Protein AF-A0A0G1EHK8-F1 (afdb_monomer)

pLDDT: mean 82.48, std 17.17, range [39.19, 97.25]

Solvent-accessible surface area (backbone atoms only — not comparable to full-atom values): 4602 Å² total; per-residue (Å²): 136,83,83,74,82,79,76,71,72,81,65,74,63,65,44,77,43,80,77,46,80,42,85,46,72,45,81,52,100,88,48,71,52,64,31,24,39,28,38,31,40,35,29,42,90,74,77,46,47,12,71,9,73,11,71,29,78,41,63,68,62,5,47,56,46,5,53,64,50,10,70,62,67,46,78,71,88,124

Structure (mmCIF, N/CA/C/O backbone):
data_AF-A0A0G1EHK8-F1
#
_entry.id   AF-A0A0G1EHK8-F1
#
loop_
_atom_site.group_PDB
_atom_site.id
_atom_site.type_symbol
_atom_site.label_atom_id
_atom_site.label_alt_id
_atom_site.label_comp_id
_atom_site.label_asym_id
_atom_site.label_entity_id
_atom_site.label_seq_id
_atom_site.pdbx_PDB_ins_code
_atom_site.Cartn_x
_atom_site.Cartn_y
_atom_site.Cartn_z
_atom_site.occupancy
_atom_site.B_iso_or_equiv
_atom_site.auth_seq_id
_atom_site.auth_comp_id
_atom_site.auth_asym_id
_atom_site.auth_atom_id
_atom_site.pdbx_PDB_model_num
ATOM 1 N N . MET A 1 1 ? 45.080 -11.444 -17.979 1.00 41.66 1 MET A N 1
ATOM 2 C CA . MET A 1 1 ? 44.231 -10.727 -17.006 1.00 41.66 1 MET A CA 1
ATOM 3 C C . MET A 1 1 ? 43.019 -10.258 -17.792 1.00 41.66 1 MET A C 1
ATOM 5 O O . MET A 1 1 ? 43.151 -9.359 -18.607 1.00 41.66 1 MET A O 1
ATOM 9 N N . ILE A 1 2 ? 41.929 -11.020 -17.724 1.00 39.19 2 ILE A N 1
ATOM 10 C CA . ILE A 1 2 ? 40.737 -10.821 -18.556 1.00 39.19 2 ILE A CA 1
ATOM 11 C C . ILE A 1 2 ? 39.815 -9.913 -17.748 1.00 39.19 2 ILE A C 1
ATOM 13 O O . ILE A 1 2 ? 39.264 -10.358 -16.745 1.00 39.19 2 ILE A O 1
ATOM 17 N N . THR A 1 3 ? 39.688 -8.647 -18.134 1.00 52.94 3 THR A N 1
ATOM 18 C CA . THR A 1 3 ? 38.612 -7.800 -17.618 1.00 52.94 3 THR A CA 1
ATOM 19 C C . THR A 1 3 ? 37.396 -8.108 -18.476 1.00 52.94 3 THR A C 1
ATOM 21 O O . THR A 1 3 ? 37.306 -7.668 -19.615 1.00 52.94 3 THR A O 1
ATOM 24 N N . ALA A 1 4 ? 36.524 -8.977 -17.972 1.00 56.38 4 ALA A N 1
ATOM 25 C CA . ALA A 1 4 ? 35.204 -9.152 -18.543 1.00 56.38 4 ALA A CA 1
ATOM 26 C C . ALA A 1 4 ? 34.373 -7.940 -18.119 1.00 56.38 4 ALA A C 1
ATOM 28 O O . ALA A 1 4 ? 34.035 -7.801 -16.943 1.00 56.38 4 ALA A O 1
ATOM 29 N N . ASP A 1 5 ? 34.066 -7.065 -19.070 1.00 59.84 5 ASP A N 1
ATOM 30 C CA . ASP A 1 5 ? 32.968 -6.121 -18.940 1.00 59.84 5 ASP A CA 1
ATOM 31 C C . ASP A 1 5 ? 31.681 -6.939 -18.781 1.00 59.84 5 ASP A C 1
ATOM 33 O O . ASP A 1 5 ? 31.067 -7.387 -19.750 1.00 59.84 5 ASP A O 1
ATOM 37 N N . VAL A 1 6 ? 31.307 -7.201 -17.527 1.00 63.28 6 VAL A N 1
ATOM 38 C CA . VAL A 1 6 ? 30.012 -7.762 -17.141 1.00 63.28 6 VAL A CA 1
ATOM 39 C C . VAL A 1 6 ? 28.938 -6.723 -17.440 1.00 63.28 6 VAL A C 1
ATOM 41 O O . VAL A 1 6 ? 28.396 -6.064 -16.557 1.00 63.28 6 VAL A O 1
ATOM 44 N N . ASN A 1 7 ? 28.621 -6.574 -18.724 1.00 61.91 7 ASN A N 1
ATOM 45 C CA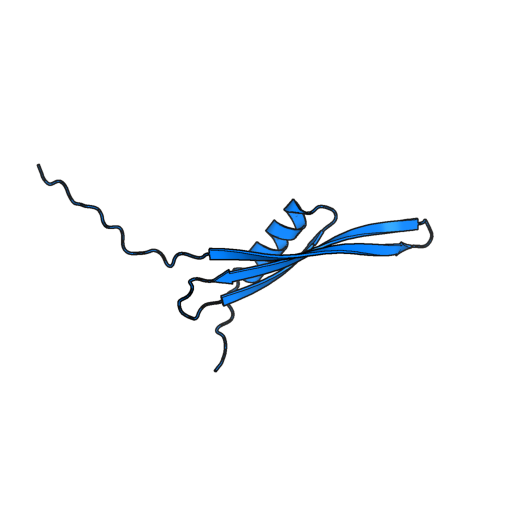 . ASN A 1 7 ? 27.352 -6.023 -19.155 1.00 61.91 7 ASN A CA 1
ATOM 46 C C . ASN A 1 7 ? 26.29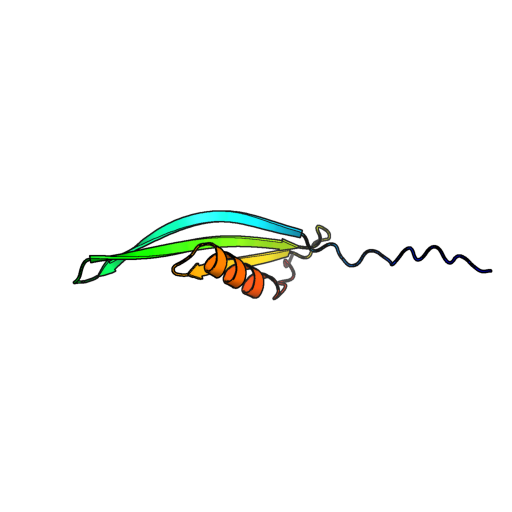1 -7.089 -18.870 1.00 61.91 7 ASN A C 1
ATOM 48 O O . ASN A 1 7 ? 25.909 -7.884 -19.731 1.00 61.91 7 ASN A O 1
ATOM 52 N N . THR A 1 8 ? 25.914 -7.166 -17.595 1.00 62.25 8 THR A N 1
ATOM 53 C CA . THR A 1 8 ? 24.798 -7.965 -17.114 1.00 62.25 8 THR A CA 1
ATOM 54 C C . THR A 1 8 ? 23.560 -7.492 -17.858 1.00 62.25 8 THR A C 1
ATOM 56 O O . THR A 1 8 ? 23.091 -6.374 -17.656 1.00 62.25 8 THR A O 1
ATOM 59 N N . ALA A 1 9 ? 23.102 -8.339 -18.780 1.00 46.72 9 ALA A N 1
ATOM 60 C CA . ALA A 1 9 ? 21.907 -8.154 -19.580 1.00 46.72 9 ALA A CA 1
ATOM 61 C C . ALA A 1 9 ? 20.789 -7.543 -18.731 1.00 46.72 9 ALA A C 1
ATOM 63 O O . ALA A 1 9 ? 20.512 -8.059 -17.650 1.00 46.72 9 ALA A O 1
ATOM 64 N N . LYS A 1 10 ? 20.193 -6.449 -19.231 1.00 50.16 10 LYS A N 1
ATOM 65 C CA . LYS A 1 10 ? 18.992 -5.792 -18.698 1.00 50.16 10 LYS A CA 1
ATOM 66 C C . LYS A 1 10 ? 18.071 -6.827 -18.053 1.00 50.16 10 LYS A C 1
ATOM 68 O O . LYS A 1 10 ? 17.320 -7.509 -18.747 1.00 50.16 10 LYS A O 1
ATOM 73 N N . PHE A 1 11 ? 18.136 -6.937 -16.728 1.00 54.19 11 PHE A N 1
ATOM 74 C CA . PHE A 1 11 ? 16.991 -7.405 -15.970 1.00 54.19 11 PHE A CA 1
ATOM 75 C C . PHE A 1 11 ? 15.881 -6.438 -16.349 1.00 54.19 11 PHE A C 1
ATOM 77 O O . PHE A 1 11 ? 16.127 -5.235 -16.304 1.00 54.19 11 PHE A O 1
ATOM 84 N N . ASP A 1 12 ? 14.743 -6.944 -16.820 1.00 66.44 12 ASP A N 1
ATOM 85 C CA . ASP A 1 12 ? 13.552 -6.138 -17.075 1.00 66.44 12 ASP A CA 1
ATOM 86 C C . ASP A 1 12 ? 13.424 -5.097 -15.952 1.00 66.44 12 ASP A C 1
ATOM 88 O O . ASP A 1 12 ? 13.150 -5.466 -14.810 1.00 66.44 12 ASP A O 1
ATOM 92 N N . GLU A 1 13 ? 13.746 -3.829 -16.235 1.00 77.50 13 GLU A N 1
ATOM 93 C CA . GLU A 1 13 ? 13.757 -2.771 -15.226 1.00 77.50 13 GLU A CA 1
ATOM 94 C C . GLU A 1 13 ? 12.304 -2.540 -14.839 1.00 77.50 13 GLU A C 1
ATOM 96 O O . GLU A 1 13 ? 11.564 -1.831 -15.518 1.00 77.50 13 GLU A O 1
ATOM 101 N N . ILE A 1 14 ? 11.865 -3.237 -13.794 1.00 82.19 14 ILE A N 1
ATOM 102 C CA . ILE A 1 14 ? 10.530 -3.083 -13.248 1.00 82.19 14 ILE A CA 1
ATOM 103 C C . ILE A 1 14 ? 10.512 -1.736 -12.531 1.00 82.19 14 ILE A C 1
ATOM 105 O O . ILE A 1 14 ? 11.134 -1.561 -11.483 1.00 82.19 14 ILE A O 1
ATOM 109 N N . GLU A 1 15 ? 9.801 -0.784 -13.117 1.00 87.00 15 GLU A N 1
ATOM 110 C CA . GLU A 1 15 ? 9.557 0.526 -12.541 1.00 87.00 15 GLU A CA 1
ATOM 111 C C . GLU A 1 15 ? 8.257 0.494 -11.734 1.00 87.00 15 GLU A C 1
ATOM 113 O O . GLU A 1 15 ? 7.243 -0.063 -12.166 1.00 87.00 15 GLU A O 1
ATOM 118 N N . GLU A 1 16 ? 8.281 1.111 -10.554 1.00 89.31 16 GLU A N 1
ATOM 119 C CA . GLU A 1 16 ? 7.119 1.257 -9.685 1.00 89.31 16 GLU A CA 1
ATOM 120 C C . GLU A 1 16 ? 6.702 2.725 -9.633 1.00 89.31 16 GLU A C 1
ATOM 122 O O . GLU A 1 16 ? 7.500 3.610 -9.318 1.00 89.31 16 GLU A O 1
ATOM 127 N N . LYS A 1 17 ? 5.426 3.001 -9.902 1.00 91.44 17 LYS A N 1
ATOM 128 C CA . LYS A 1 17 ? 4.878 4.354 -9.892 1.00 91.44 17 LYS A CA 1
ATOM 129 C C . LYS A 1 17 ? 3.614 4.427 -9.055 1.00 91.44 17 LYS A C 1
ATOM 131 O O . LYS A 1 17 ? 2.616 3.762 -9.334 1.00 91.44 17 LYS A O 1
ATOM 136 N N . VAL A 1 18 ? 3.632 5.296 -8.047 1.00 93.56 18 VAL A N 1
ATOM 137 C CA . VAL A 1 18 ? 2.434 5.641 -7.276 1.00 93.56 18 VAL A CA 1
ATOM 138 C C . VAL A 1 18 ? 1.606 6.625 -8.094 1.00 93.56 18 VAL A C 1
ATOM 140 O O . VAL A 1 18 ? 2.072 7.714 -8.421 1.00 93.56 18 VAL A O 1
ATOM 143 N N . LEU A 1 19 ? 0.380 6.236 -8.435 1.00 94.00 19 LEU A N 1
ATOM 144 C CA . LEU A 1 19 ? -0.538 7.094 -9.180 1.00 94.00 19 LEU A CA 1
ATOM 145 C C . LEU A 1 19 ? -1.311 8.019 -8.251 1.00 94.00 19 LEU A C 1
ATOM 147 O O . LEU A 1 19 ? -1.469 9.202 -8.534 1.00 94.00 19 LEU A O 1
ATOM 151 N N . GLU A 1 20 ? -1.818 7.470 -7.148 1.00 94.44 20 GLU A N 1
ATOM 152 C CA . GLU A 1 20 ? -2.706 8.212 -6.267 1.00 94.44 20 GLU A CA 1
ATOM 153 C C . GLU A 1 20 ? -2.609 7.737 -4.819 1.00 94.44 20 GLU A C 1
ATOM 155 O O . GLU A 1 20 ? -2.546 6.538 -4.540 1.00 94.44 20 GLU A O 1
ATOM 160 N N . ILE A 1 21 ? -2.667 8.700 -3.897 1.00 95.56 21 ILE A N 1
ATOM 161 C CA . ILE A 1 21 ? -2.813 8.475 -2.461 1.00 95.56 21 ILE A CA 1
ATOM 162 C C . ILE A 1 21 ? -4.054 9.232 -1.994 1.00 95.56 21 ILE A C 1
ATOM 164 O O . ILE A 1 21 ? -4.152 10.449 -2.137 1.00 95.56 21 ILE A O 1
ATOM 168 N N . LYS A 1 22 ? -4.997 8.516 -1.385 1.00 96.69 22 LYS A N 1
ATOM 169 C CA . LYS A 1 22 ? -6.232 9.070 -0.827 1.00 96.69 22 LYS A CA 1
ATOM 170 C C . LYS A 1 22 ? -6.326 8.756 0.657 1.00 96.69 22 LYS A C 1
ATOM 172 O O . 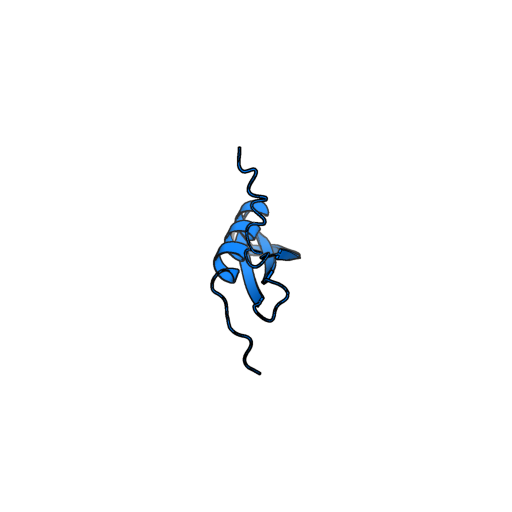LYS A 1 22 ? -6.288 7.596 1.062 1.00 96.69 22 LYS A O 1
ATOM 177 N N . ARG A 1 23 ? -6.560 9.778 1.481 1.00 96.62 23 ARG A N 1
ATOM 178 C CA . ARG A 1 23 ? -7.021 9.575 2.860 1.00 96.62 23 ARG A CA 1
ATOM 179 C C . ARG A 1 23 ? -8.518 9.280 2.839 1.00 96.62 23 ARG A C 1
ATOM 181 O O . ARG A 1 23 ? -9.317 10.130 2.462 1.00 96.62 23 ARG A O 1
ATOM 188 N N . VAL A 1 24 ? -8.903 8.091 3.282 1.00 95.81 24 VAL A N 1
ATOM 189 C CA . VAL A 1 24 ? -10.300 7.652 3.375 1.00 95.81 24 VAL A CA 1
ATOM 190 C C . VAL A 1 24 ? -10.713 7.495 4.835 1.00 95.81 24 VAL A C 1
ATOM 192 O O . VAL A 1 24 ? -9.895 7.203 5.703 1.00 95.81 24 VAL A O 1
ATOM 195 N N . SER A 1 25 ? -11.995 7.697 5.132 1.00 96.31 25 SER A N 1
ATOM 196 C CA . SER A 1 25 ? -12.531 7.578 6.493 1.00 96.31 25 SER A CA 1
ATOM 197 C C . SER A 1 25 ? -13.784 6.708 6.500 1.00 96.31 25 SER A C 1
ATOM 199 O O . SER A 1 25 ? -14.680 6.901 5.685 1.00 96.31 25 SER A O 1
ATOM 201 N N . LYS A 1 26 ? -13.855 5.743 7.421 1.00 94.50 26 LYS A N 1
ATOM 202 C CA . LYS A 1 26 ? -15.030 4.902 7.678 1.00 94.50 26 LYS A CA 1
ATOM 203 C C . LYS A 1 26 ? -15.734 5.401 8.935 1.00 94.50 26 LYS A C 1
ATOM 205 O O . LYS A 1 26 ? -15.125 5.438 10.004 1.00 94.50 26 LYS A O 1
ATOM 210 N N . LYS A 1 27 ? -17.017 5.751 8.825 1.00 96.00 27 LYS A N 1
ATOM 211 C CA . LYS A 1 27 ? -17.843 6.101 9.986 1.00 96.00 27 LYS A CA 1
ATOM 212 C C . LYS A 1 27 ? -18.132 4.850 10.818 1.00 96.00 27 LYS A C 1
ATOM 214 O O . LYS A 1 27 ? -18.496 3.809 10.274 1.00 96.00 27 LYS A O 1
ATOM 219 N N . THR A 1 28 ? -17.973 4.947 12.130 1.00 94.88 28 THR A N 1
ATOM 220 C CA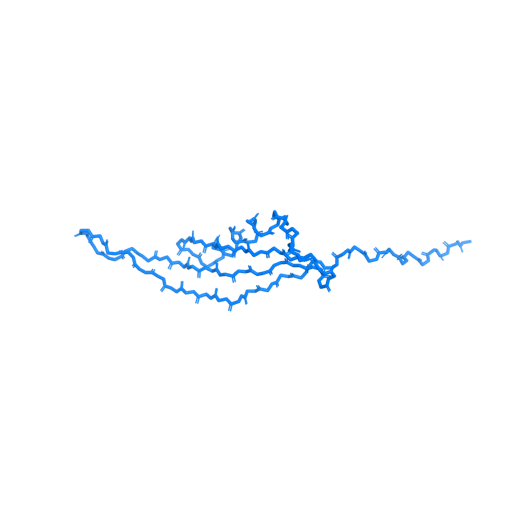 . THR A 1 28 ? -18.335 3.915 13.106 1.00 94.88 28 THR A CA 1
ATOM 221 C C . THR A 1 28 ? -19.217 4.529 14.193 1.00 94.88 28 THR A C 1
ATOM 223 O O . THR A 1 28 ? -19.390 5.748 14.255 1.00 94.88 28 THR A O 1
ATOM 226 N N . LYS A 1 29 ? -19.783 3.688 15.069 1.00 93.69 29 LYS A N 1
ATOM 227 C CA . LYS A 1 29 ? -20.608 4.152 16.198 1.00 93.69 29 LYS A CA 1
ATOM 228 C C . LYS A 1 29 ? -19.823 5.035 17.186 1.00 93.69 29 LYS A C 1
ATOM 230 O O . LYS A 1 29 ? -20.430 5.862 17.848 1.00 93.69 29 LYS A O 1
ATOM 235 N N . GLY A 1 30 ? -18.496 4.880 17.256 1.00 93.19 30 GLY A N 1
ATOM 236 C CA . GLY A 1 30 ? -17.615 5.619 18.171 1.00 93.19 30 GLY A CA 1
ATOM 237 C C . GLY A 1 30 ? -16.792 6.740 17.528 1.00 93.19 30 GLY A C 1
ATOM 238 O O . GLY A 1 30 ? -15.988 7.357 18.216 1.00 93.19 30 GLY A O 1
ATOM 239 N N . GLY A 1 31 ? -16.936 7.004 16.224 1.00 92.75 31 GLY A N 1
ATOM 240 C CA . GLY A 1 31 ? -16.156 8.042 15.543 1.00 92.75 31 GLY A CA 1
ATOM 241 C C . GLY A 1 31 ? -15.870 7.730 14.078 1.00 92.75 31 GLY A C 1
ATOM 242 O O . GLY A 1 31 ? -16.638 7.037 13.414 1.00 92.75 31 GLY A O 1
ATOM 243 N N . ASN A 1 32 ? -14.765 8.263 13.556 1.00 93.81 32 ASN A N 1
ATOM 244 C CA . ASN A 1 32 ? -14.311 8.001 12.191 1.00 93.81 32 ASN A CA 1
ATOM 245 C C . ASN A 1 32 ? -12.976 7.250 12.247 1.00 93.81 32 ASN A C 1
ATOM 247 O O . ASN A 1 32 ? -11.994 7.774 12.764 1.00 93.81 32 ASN A O 1
ATOM 251 N N . THR A 1 33 ? -12.923 6.044 11.688 1.00 94.31 33 THR A N 1
ATOM 252 C CA . THR A 1 33 ? -11.666 5.315 11.489 1.00 94.31 33 THR A CA 1
ATOM 253 C C . THR A 1 33 ? -11.036 5.764 10.181 1.00 94.31 33 THR A C 1
ATOM 255 O O . THR A 1 33 ? -11.668 5.668 9.129 1.00 94.31 33 THR A O 1
ATOM 258 N N . ILE A 1 34 ? -9.796 6.234 10.232 1.00 95.50 34 ILE A N 1
ATOM 259 C CA . ILE A 1 34 ? -9.064 6.694 9.050 1.00 95.50 34 ILE A CA 1
ATOM 260 C C . ILE A 1 34 ? -8.212 5.569 8.463 1.00 95.50 34 ILE A C 1
ATOM 262 O O . ILE A 1 34 ? -7.778 4.666 9.174 1.00 95.50 34 ILE A O 1
ATOM 266 N N . ALA A 1 35 ? -7.991 5.623 7.158 1.00 96.06 35 ALA A N 1
ATOM 267 C CA . ALA A 1 35 ? -7.050 4.775 6.445 1.00 96.06 35 ALA A CA 1
ATOM 268 C C . ALA A 1 35 ? -6.534 5.514 5.208 1.00 96.06 35 ALA A C 1
ATOM 270 O O . ALA A 1 35 ? -7.142 6.485 4.754 1.00 96.06 35 ALA A O 1
ATOM 271 N N . PHE A 1 36 ? -5.453 5.016 4.629 1.00 97.25 36 PHE A N 1
ATOM 272 C CA . PHE A 1 36 ? -4.929 5.478 3.356 1.00 97.25 36 PHE A CA 1
ATOM 273 C C . PHE A 1 36 ? -5.195 4.419 2.298 1.00 97.25 36 PHE A C 1
ATOM 275 O O . PHE A 1 36 ? -5.020 3.228 2.538 1.00 97.25 36 PHE A O 1
ATOM 282 N N . ALA A 1 37 ? -5.700 4.862 1.158 1.00 96.19 37 ALA A N 1
ATOM 283 C CA . ALA A 1 37 ? -5.868 4.073 -0.045 1.00 96.19 37 ALA A CA 1
ATOM 284 C C . ALA A 1 37 ? -4.815 4.532 -1.054 1.00 96.19 37 ALA A C 1
ATOM 286 O O . ALA A 1 37 ? -4.631 5.734 -1.238 1.00 96.19 37 ALA A O 1
ATOM 287 N N . VAL A 1 38 ? -4.126 3.587 -1.680 1.00 96.50 38 VAL A N 1
ATOM 288 C CA . VAL A 1 38 ? -3.040 3.8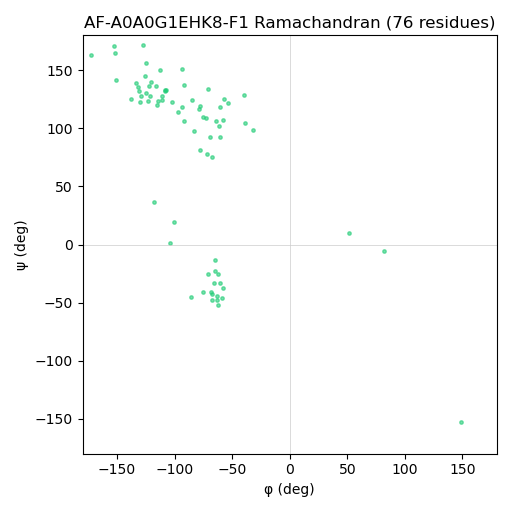52 -2.621 1.00 96.50 38 VAL A CA 1
ATOM 289 C C . VAL A 1 38 ? -3.256 3.030 -3.882 1.00 96.50 38 VAL A C 1
ATOM 291 O O . VAL A 1 38 ? -3.580 1.843 -3.799 1.00 96.50 38 VAL A O 1
ATOM 294 N N . LEU A 1 39 ? -3.058 3.668 -5.033 1.00 94.94 39 LEU A N 1
ATOM 295 C CA . LEU A 1 39 ? -3.023 3.027 -6.341 1.00 94.94 39 LEU A CA 1
ATOM 296 C C . LEU A 1 39 ? -1.593 3.081 -6.890 1.00 94.94 39 LEU A C 1
ATOM 298 O O . LEU A 1 39 ? -1.010 4.162 -6.997 1.00 94.94 39 LEU A O 1
ATOM 302 N N . VAL A 1 40 ? -1.043 1.919 -7.232 1.00 93.38 40 VAL A N 1
ATOM 303 C CA . VAL A 1 40 ? 0.321 1.754 -7.752 1.00 93.38 40 VAL A CA 1
ATOM 304 C C . VAL A 1 40 ? 0.271 1.005 -9.077 1.00 93.38 40 VAL A C 1
ATOM 306 O O . VAL A 1 40 ? -0.561 0.117 -9.265 1.00 93.38 40 VAL A O 1
ATOM 309 N N . VAL A 1 41 ? 1.171 1.361 -9.986 1.00 91.94 41 VAL A N 1
ATOM 310 C CA . VAL A 1 41 ? 1.459 0.616 -11.212 1.00 91.94 41 VAL A CA 1
ATOM 311 C C . VAL A 1 41 ? 2.898 0.131 -11.150 1.00 91.94 41 VAL A C 1
ATOM 313 O O . VAL A 1 41 ? 3.781 0.884 -10.748 1.00 91.94 41 VAL A O 1
ATOM 316 N N . VAL A 1 42 ? 3.123 -1.119 -11.536 1.00 89.56 42 VAL A N 1
ATOM 317 C CA . VAL A 1 42 ? 4.440 -1.756 -11.585 1.00 89.56 42 VAL A CA 1
ATOM 318 C C . VAL A 1 42 ? 4.616 -2.380 -12.963 1.00 89.56 42 VAL A C 1
ATOM 320 O O . VAL A 1 42 ? 3.740 -3.119 -13.403 1.00 89.56 42 VAL A O 1
ATOM 323 N N . GLY A 1 43 ? 5.704 -2.096 -13.675 1.00 88.19 43 GLY A N 1
ATOM 324 C CA . GLY A 1 43 ? 5.885 -2.634 -15.024 1.00 88.19 43 GLY A CA 1
ATOM 325 C C . GLY A 1 43 ? 7.250 -2.357 -15.633 1.00 88.19 43 GLY A C 1
ATOM 326 O O . GLY A 1 43 ? 7.979 -1.495 -15.164 1.00 88.19 43 GLY A O 1
ATOM 327 N N . ASN A 1 44 ? 7.595 -3.092 -16.689 1.00 84.88 44 ASN A N 1
ATOM 328 C CA . ASN A 1 44 ? 8.917 -3.039 -17.328 1.00 84.88 44 ASN A CA 1
ATOM 329 C C . ASN A 1 44 ? 8.956 -2.194 -18.616 1.00 84.88 44 ASN A C 1
ATOM 331 O O . ASN A 1 44 ? 9.830 -2.399 -19.455 1.00 84.88 44 ASN A O 1
ATOM 335 N N . ASN A 1 45 ? 7.974 -1.304 -18.828 1.00 78.06 45 ASN A N 1
ATOM 336 C CA . ASN A 1 45 ? 7.781 -0.506 -20.055 1.00 78.06 45 ASN A CA 1
ATOM 337 C C . ASN A 1 45 ? 7.770 -1.317 -21.378 1.00 78.06 45 ASN A C 1
ATOM 339 O O . ASN A 1 45 ? 7.740 -0.742 -22.462 1.00 78.06 45 ASN A O 1
ATOM 343 N N . ASN A 1 46 ? 7.734 -2.650 -21.298 1.00 80.06 46 ASN A N 1
ATOM 344 C CA . ASN A 1 46 ? 7.827 -3.589 -22.412 1.00 80.06 46 ASN A CA 1
ATOM 345 C C . ASN A 1 46 ? 6.537 -4.423 -22.525 1.00 80.06 46 ASN A C 1
ATOM 347 O O . ASN A 1 46 ? 6.559 -5.627 -22.768 1.00 80.06 46 ASN A O 1
ATOM 351 N N . GLY A 1 47 ? 5.392 -3.787 -22.253 1.00 76.12 47 GLY A N 1
ATOM 352 C CA . GLY A 1 47 ? 4.064 -4.400 -22.353 1.00 76.12 47 GLY A CA 1
ATOM 353 C C . GLY A 1 47 ? 3.622 -5.241 -21.149 1.00 76.12 47 GLY A C 1
ATOM 354 O O . GLY A 1 47 ? 2.463 -5.647 -21.108 1.00 76.12 4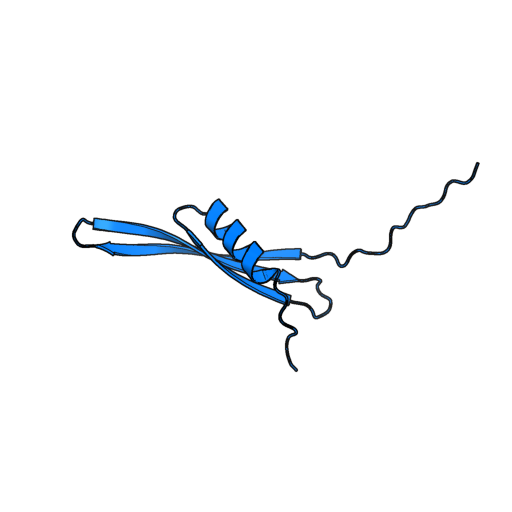7 GLY A O 1
ATOM 355 N N . ARG A 1 48 ? 4.483 -5.470 -20.144 1.00 82.00 48 ARG A N 1
ATOM 356 C CA . ARG A 1 48 ? 4.077 -6.090 -18.871 1.00 82.00 48 ARG A CA 1
ATOM 357 C C . ARG A 1 48 ? 3.825 -5.016 -17.826 1.00 82.00 48 ARG A C 1
ATOM 359 O O . ARG A 1 48 ? 4.750 -4.326 -17.395 1.00 82.00 48 ARG A O 1
ATOM 366 N N . VAL A 1 49 ? 2.569 -4.900 -17.409 1.00 86.44 49 VAL A N 1
ATOM 367 C CA . VAL A 1 49 ? 2.131 -3.973 -16.365 1.00 86.44 49 VAL A CA 1
ATOM 368 C C . VAL A 1 49 ? 1.224 -4.690 -15.371 1.00 86.44 49 VAL A C 1
ATOM 370 O O . VAL A 1 49 ? 0.376 -5.496 -15.739 1.00 86.44 49 VAL A O 1
ATOM 373 N N . GLY A 1 50 ? 1.405 -4.390 -14.094 1.00 89.31 50 GLY A N 1
ATOM 374 C CA . GLY A 1 50 ? 0.556 -4.821 -12.997 1.00 89.31 50 GLY A CA 1
ATOM 375 C C . GLY A 1 50 ? 0.020 -3.604 -12.260 1.00 89.31 50 GLY A C 1
ATOM 376 O O . GLY A 1 50 ? 0.753 -2.654 -11.982 1.00 89.31 50 GLY A O 1
ATOM 377 N N . VAL A 1 51 ? -1.270 -3.625 -11.932 1.00 91.06 51 VAL A N 1
ATOM 378 C CA . VAL A 1 51 ? -1.914 -2.570 -11.142 1.00 91.06 51 VAL A CA 1
ATOM 379 C C . VAL A 1 51 ? -2.220 -3.112 -9.755 1.00 91.06 51 VAL A C 1
ATOM 381 O O . VAL A 1 51 ? -2.765 -4.203 -9.601 1.00 91.06 51 VAL A O 1
ATOM 384 N N . GLY A 1 52 ? -1.861 -2.344 -8.734 1.00 91.56 52 GLY A N 1
ATOM 385 C CA . GLY A 1 52 ? -1.989 -2.722 -7.336 1.00 91.56 52 GLY A CA 1
ATOM 386 C C . GLY A 1 52 ? -2.795 -1.692 -6.568 1.00 91.56 52 GLY A C 1
ATOM 387 O O . GLY A 1 52 ? -2.515 -0.494 -6.623 1.00 91.56 52 GLY A O 1
ATOM 388 N N . TYR A 1 53 ? -3.783 -2.160 -5.810 1.00 94.38 53 TYR A N 1
ATOM 389 C CA . TYR A 1 53 ? -4.544 -1.322 -4.891 1.00 94.38 53 TYR A CA 1
ATOM 390 C C . TYR A 1 53 ? -4.286 -1.745 -3.447 1.00 94.38 53 TYR A C 1
ATOM 392 O O . TYR A 1 53 ? -4.506 -2.894 -3.064 1.00 94.38 53 TYR A O 1
ATOM 400 N N . GLY A 1 54 ? -3.838 -0.799 -2.628 1.00 94.62 54 GLY A N 1
ATOM 401 C CA . GLY A 1 54 ? -3.503 -1.019 -1.228 1.00 94.62 54 GLY A CA 1
ATOM 402 C C . GLY A 1 54 ? -4.334 -0.137 -0.313 1.00 94.62 54 GLY A C 1
ATOM 403 O O . GLY A 1 54 ? -4.553 1.038 -0.591 1.00 94.62 54 GLY A O 1
ATOM 404 N N . LYS A 1 55 ? -4.786 -0.693 0.814 1.00 95.75 55 LYS A N 1
ATOM 405 C CA . LYS A 1 55 ? -5.419 0.081 1.884 1.00 95.75 55 LYS A CA 1
ATOM 406 C C . LYS A 1 55 ? -4.943 -0.385 3.251 1.00 95.75 55 LYS A C 1
ATOM 408 O O . LYS A 1 55 ? -5.089 -1.569 3.576 1.00 95.75 55 LYS A O 1
ATOM 413 N N . ALA A 1 56 ? -4.426 0.546 4.045 1.00 96.19 56 ALA A N 1
ATOM 414 C CA . ALA A 1 56 ? -3.949 0.307 5.402 1.00 96.19 56 ALA A CA 1
ATOM 415 C C . ALA A 1 56 ? -4.057 1.583 6.273 1.00 96.19 56 ALA A C 1
ATOM 417 O O . ALA A 1 56 ? -4.381 2.655 5.757 1.00 96.19 56 ALA A O 1
ATOM 418 N N . PRO A 1 57 ? -3.844 1.493 7.601 1.00 95.75 57 PRO A N 1
ATOM 419 C CA . PRO A 1 57 ? -3.879 2.656 8.495 1.00 95.75 57 PRO A CA 1
ATOM 420 C C . PRO A 1 57 ? -2.777 3.690 8.231 1.00 95.75 57 PRO A C 1
ATOM 422 O O . PRO A 1 57 ? -2.956 4.853 8.577 1.00 95.75 57 PRO A O 1
ATOM 425 N N . ASP A 1 58 ? -1.672 3.275 7.608 1.00 94.94 58 ASP A N 1
ATOM 426 C CA . ASP A 1 58 ? -0.512 4.112 7.301 1.00 94.94 58 ASP A CA 1
ATOM 427 C C . ASP 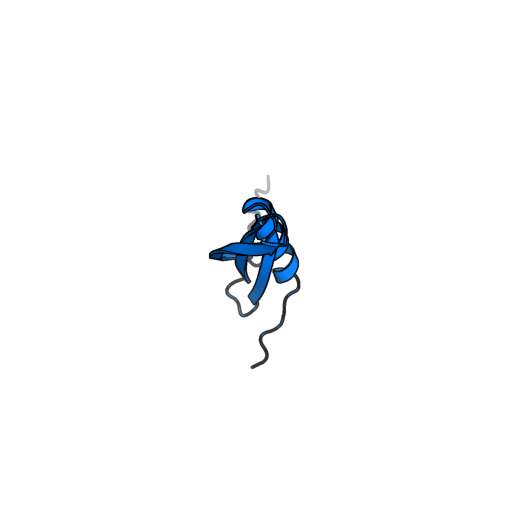A 1 58 ? -0.172 4.070 5.799 1.00 94.94 58 ASP A C 1
ATOM 429 O O . ASP A 1 58 ? -0.520 3.124 5.086 1.00 94.94 58 ASP A O 1
ATOM 433 N N . VAL A 1 59 ? 0.503 5.106 5.308 1.00 93.75 59 VAL A N 1
ATOM 434 C CA . VAL A 1 59 ? 0.857 5.276 3.896 1.00 93.75 59 VAL A CA 1
ATOM 435 C C . VAL A 1 59 ? 1.884 4.232 3.463 1.00 93.75 59 VAL A C 1
ATOM 437 O O . VAL A 1 59 ? 1.660 3.555 2.460 1.00 93.75 59 VAL A O 1
ATOM 440 N N . ALA A 1 60 ? 2.956 4.025 4.235 1.00 94.56 60 ALA A N 1
ATOM 441 C CA . ALA A 1 60 ? 4.020 3.087 3.868 1.00 94.56 60 ALA A CA 1
ATOM 442 C C . ALA A 1 60 ? 3.494 1.646 3.783 1.00 94.56 60 ALA A C 1
ATOM 444 O O . ALA A 1 60 ? 3.737 0.925 2.815 1.00 94.56 60 ALA A O 1
ATOM 445 N N . THR A 1 61 ? 2.682 1.244 4.764 1.00 95.75 61 THR A N 1
ATOM 446 C CA . THR A 1 61 ? 2.042 -0.080 4.760 1.00 95.75 61 THR A CA 1
ATOM 447 C C . THR A 1 61 ? 1.031 -0.244 3.622 1.00 95.75 61 THR A C 1
ATOM 449 O O . THR A 1 61 ? 0.906 -1.338 3.069 1.00 95.75 61 THR A O 1
ATOM 452 N N . SER A 1 62 ? 0.345 0.833 3.225 1.00 94.88 62 SER A N 1
ATOM 453 C CA . SER A 1 62 ? -0.564 0.824 2.073 1.00 94.88 62 SER A CA 1
ATOM 454 C C . SER A 1 62 ? 0.189 0.645 0.754 1.00 94.88 62 SER A C 1
ATOM 456 O O . SER A 1 62 ? -0.245 -0.157 -0.071 1.00 94.88 62 SER A O 1
ATOM 458 N N . ILE A 1 63 ? 1.327 1.329 0.583 1.00 93.75 63 ILE A N 1
ATOM 459 C CA . ILE A 1 63 ? 2.203 1.216 -0.594 1.00 93.75 63 ILE A CA 1
ATOM 460 C C . ILE A 1 63 ? 2.760 -0.205 -0.710 1.00 93.75 63 ILE A C 1
ATOM 462 O O . ILE A 1 63 ? 2.551 -0.856 -1.728 1.00 93.75 63 ILE A O 1
ATOM 466 N N . ASN A 1 64 ? 3.363 -0.737 0.357 1.00 93.56 64 ASN A N 1
ATOM 467 C CA . ASN A 1 64 ? 3.924 -2.094 0.354 1.00 93.56 64 ASN A CA 1
ATOM 468 C C . ASN A 1 64 ? 2.868 -3.154 0.012 1.00 93.56 64 ASN A C 1
ATOM 470 O O . ASN A 1 64 ? 3.139 -4.122 -0.699 1.00 93.56 64 ASN A O 1
ATOM 474 N N . LYS A 1 65 ? 1.635 -2.968 0.500 1.00 93.00 65 LYS A N 1
ATOM 475 C CA . LYS A 1 6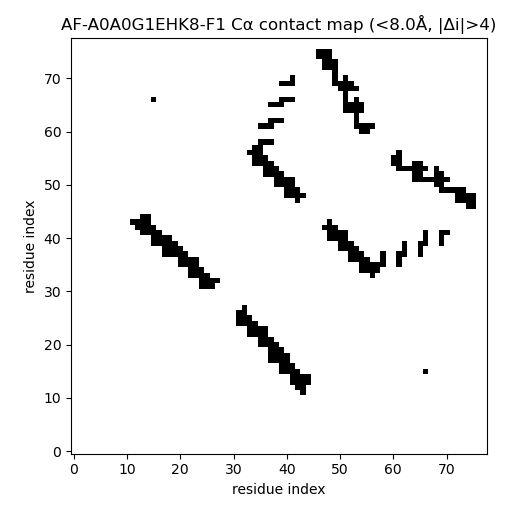5 ? 0.515 -3.854 0.176 1.00 93.00 65 LYS A CA 1
ATOM 476 C C . LYS A 1 65 ? 0.091 -3.734 -1.288 1.00 93.00 65 LYS A C 1
ATOM 478 O O . LYS A 1 65 ? -0.199 -4.759 -1.896 1.00 93.00 65 LYS A O 1
ATOM 483 N N . ALA A 1 66 ? 0.059 -2.522 -1.842 1.00 91.81 66 ALA A N 1
ATOM 484 C CA . ALA A 1 66 ? -0.247 -2.295 -3.251 1.00 91.81 66 ALA A CA 1
ATOM 485 C C . ALA A 1 66 ? 0.812 -2.932 -4.167 1.00 91.81 66 ALA A C 1
ATOM 487 O O . ALA A 1 66 ? 0.436 -3.690 -5.056 1.00 91.81 66 ALA A O 1
ATOM 488 N N . ILE A 1 67 ? 2.104 -2.714 -3.887 1.00 91.31 67 ILE A N 1
ATOM 489 C CA . ILE A 1 67 ? 3.234 -3.277 -4.650 1.00 91.31 67 ILE A CA 1
ATOM 490 C C . ILE A 1 67 ? 3.182 -4.808 -4.659 1.00 91.31 67 ILE A C 1
ATOM 492 O O . ILE A 1 67 ? 3.279 -5.445 -5.707 1.00 91.31 67 ILE A O 1
ATOM 496 N N . ARG A 1 68 ? 2.950 -5.421 -3.493 1.00 90.56 68 ARG A N 1
ATOM 497 C CA . ARG A 1 68 ? 2.835 -6.881 -3.386 1.00 90.56 68 ARG A CA 1
ATOM 498 C C . ARG A 1 68 ? 1.684 -7.447 -4.226 1.00 90.56 68 ARG A C 1
ATOM 500 O O . ARG A 1 68 ? 1.789 -8.569 -4.708 1.00 90.56 68 ARG A O 1
ATOM 507 N N . ILE A 1 69 ? 0.585 -6.703 -4.372 1.00 88.50 69 ILE A N 1
ATOM 508 C CA . ILE A 1 69 ? -0.562 -7.114 -5.193 1.00 88.50 69 ILE A CA 1
ATOM 509 C C . ILE A 1 69 ? -0.246 -6.944 -6.686 1.00 88.50 69 ILE A C 1
ATOM 511 O O . ILE A 1 69 ? -0.566 -7.835 -7.465 1.00 88.50 69 ILE A O 1
ATOM 515 N N . SER A 1 70 ? 0.416 -5.853 -7.089 1.00 85.62 70 SER A N 1
ATOM 516 C CA . SER A 1 70 ? 0.755 -5.588 -8.497 1.00 85.62 70 SER A CA 1
ATOM 517 C C . SER A 1 70 ? 1.837 -6.502 -9.068 1.00 85.62 70 SER A C 1
ATOM 519 O O . SER A 1 70 ? 1.869 -6.708 -10.275 1.00 85.62 70 SER A O 1
ATOM 521 N N . GLN A 1 71 ? 2.713 -7.060 -8.228 1.00 80.12 71 GLN A N 1
ATOM 522 C CA . GLN A 1 71 ? 3.751 -8.010 -8.655 1.00 80.12 71 GLN A CA 1
ATOM 523 C C . GLN A 1 71 ? 3.176 -9.336 -9.197 1.00 80.12 71 GLN A C 1
ATOM 525 O O . GLN A 1 71 ? 3.896 -10.102 -9.833 1.00 80.12 71 GLN A O 1
ATO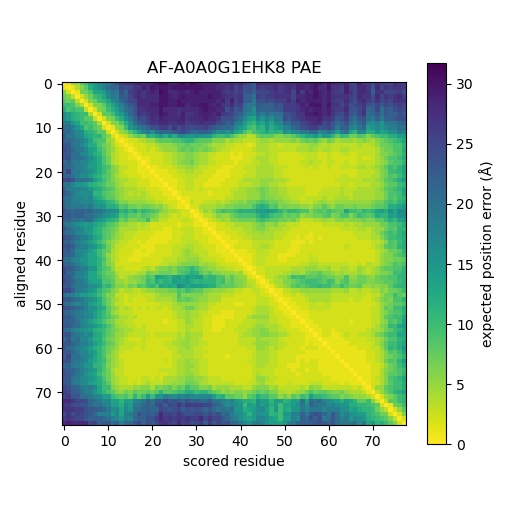M 530 N N . GLY A 1 72 ? 1.883 -9.616 -8.987 1.00 69.44 72 GLY A N 1
ATOM 531 C CA . GLY A 1 72 ? 1.160 -10.661 -9.712 1.00 69.44 72 GLY A CA 1
ATOM 532 C C . GLY A 1 72 ? 0.781 -10.165 -11.107 1.00 69.44 72 GLY A C 1
ATOM 533 O O . GLY A 1 72 ? -0.329 -9.682 -11.303 1.00 69.44 72 GLY A O 1
ATOM 534 N N . PHE A 1 73 ? 1.722 -10.227 -12.049 1.00 64.38 73 PHE A N 1
ATOM 535 C CA . PHE A 1 73 ? 1.570 -9.691 -13.404 1.00 64.38 73 PHE A CA 1
ATOM 536 C C . PHE A 1 73 ? 0.308 -10.219 -14.108 1.00 64.38 73 PHE A C 1
ATOM 538 O O . PHE A 1 73 ? 0.149 -11.424 -14.299 1.00 64.38 73 PHE A O 1
ATOM 545 N N . SER A 1 74 ? -0.569 -9.306 -14.531 1.00 54.16 74 SER A N 1
ATOM 546 C CA . SER A 1 74 ? -1.626 -9.574 -15.507 1.00 54.16 74 SER A CA 1
ATOM 547 C C . SER A 1 74 ? -1.101 -9.209 -16.890 1.00 54.16 74 SER A C 1
ATOM 549 O O . SER A 1 74 ? -0.786 -8.045 -17.131 1.00 54.16 74 SER A O 1
ATOM 551 N N . GLU A 1 75 ? -1.007 -10.171 -17.805 1.00 48.47 75 GLU A N 1
ATOM 552 C CA . GLU A 1 75 ? -0.829 -9.851 -19.221 1.00 48.47 75 GLU A CA 1
ATOM 553 C C . GLU A 1 75 ? -2.037 -9.022 -19.666 1.00 48.47 75 GLU A C 1
ATOM 555 O O . GLU A 1 75 ? -3.185 -9.460 -19.561 1.00 48.47 75 GLU A O 1
ATOM 560 N N . THR A 1 76 ? -1.797 -7.784 -20.094 1.00 51.56 76 THR A N 1
ATOM 561 C CA . THR A 1 76 ? -2.823 -6.968 -20.739 1.00 51.56 76 THR A CA 1
ATOM 562 C C . THR A 1 76 ? -3.249 -7.694 -22.009 1.00 51.56 76 THR A C 1
ATOM 564 O O . THR A 1 76 ? -2.527 -7.689 -22.998 1.00 51.56 76 THR A O 1
ATOM 567 N N . GLY A 1 77 ? -4.401 -8.364 -21.953 1.00 46.06 77 GLY A N 1
ATOM 568 C CA . GLY A 1 77 ? -5.042 -8.952 -23.117 1.00 46.06 77 GLY A CA 1
ATOM 569 C C . GLY A 1 77 ? -5.447 -7.848 -24.083 1.00 46.06 77 GLY A C 1
ATOM 570 O O . GLY A 1 77 ? -6.395 -7.104 -23.828 1.00 46.06 77 GLY A O 1
ATOM 571 N N . THR A 1 78 ? -4.713 -7.733 -25.180 1.00 43.16 78 THR A N 1
ATOM 572 C CA . THR A 1 78 ? -5.186 -7.205 -26.460 1.00 43.16 78 THR A CA 1
ATOM 573 C C . THR A 1 78 ? -4.452 -7.949 -27.562 1.00 43.16 78 THR A C 1
ATOM 575 O O . THR A 1 78 ? -3.218 -8.098 -27.435 1.00 43.16 78 THR A O 1
#

Sequence (78 aa):
MITADVNTAKFDEIEEKVLEIKRVSKKTKGGNTIAFAVLVVVGNNNGRVGVGYGKAPDVATSINKAIRISQGFSETGT

Radius of gyration: 18.4 Å; Cα contacts (8 Å, |Δi|>4): 151; chains: 1; bounding box: 65×20×45 Å

Nearest PDB structures (foldseek):
  8cvo-assembly1_E  TM=9.249E-01  e=7.282E-06  Cutibacterium acnes
  8wi7-assembly1_f  TM=9.319E-01  e=2.211E-05  Mycolicibacterium smegmatis MC2 155
  8v9l-assembly1_e  TM=9.261E-01  e=2.091E-05  Mycolicibacterium smegmatis MC2 155
  8p8w-assembly1_D  TM=9.020E-01  e=2.211E-05  Mycoplasmoides pneumoniae M129
  5zeb-assembly1_e  TM=8.305E-01  e=5.084E-05  Mycolicibacterium smegmatis MC2 155

Mean predicted aligned error: 9.29 Å

Organism: NCBI:txid1619118

Foldseek 3Di:
DDDPPCPPPDPLPWDKDWDDKDWDWDDDPVGIQIKIWTWMWIGSVPQWIFIFIAIDRDDVNRSVRRVVRRVPIDRPDD

InterPro domains:
  IPR000851 Small ribosomal subunit protein uS5 [PTHR48277] (9-67)
  IPR013810 Small ribosomal subunit protein uS5, N-terminal [PF00333] (15-68)
  IPR013810 Small ribosomal subunit protein uS5, N-terminal [PS50881] (14-67)

Secondary structure (DSSP, 8-state):
--------------EEEEEEEEEEEEEETTEEEEEEEEEEEEE-SSSEEEEEEEEESSHHHHHHHHHHHHTSPEE---